Protein AF-A0A7G2JZG7-F1 (afdb_monomer_lite)

Secondary structure (DSSP, 8-state):
-PPP-----TTTT-TTTTTSGGGTSS---HHHHHHHHHHHT--PPTT---HHHHHHHHHHHHHHHTT-

Foldseek 3Di:
DDDDDDDDWQPPQQPPCINHPCSPPDDCDDVSVVSSCVSVVNPDDVPDDDPVCCVVPVVVVVVVVVVD

Organism: NCBI:txid456482

Radius of gyration: 16.63 Å; chains: 1; bounding box: 29×38×37 Å

Sequence (68 aa):
MKSIICKTIIGFGSPNKSGSHDSHGAPLGDEEIALTRKALGWEYAPFEICYGFYFVGFPFINNQITYF

InterPro domains:
  IPR005474 Transketolase, N-terminal [PF00456] (4-50)
  IPR029061 Thiamin diphosphate-binding fold [SSF52518] (4-53)
  IPR033247 Transketolase family [PTHR43522] (4-50)

pLDDT: mean 85.01, std 16.82, range [46.81, 98.06]

Structure (mmCIF, N/CA/C/O backbone):
data_AF-A0A7G2JZG7-F1
#
_entry.id   AF-A0A7G2JZG7-F1
#
loop_
_atom_site.group_PDB
_atom_site.id
_atom_site.type_symbol
_atom_site.label_atom_id
_atom_site.label_alt_id
_atom_site.label_comp_id
_atom_site.label_asym_id
_atom_site.label_entity_id
_atom_site.label_seq_id
_atom_site.pdbx_PDB_ins_code
_atom_site.Cartn_x
_atom_site.Cartn_y
_atom_site.Cartn_z
_atom_site.occupancy
_atom_site.B_iso_or_equiv
_atom_site.auth_seq_id
_atom_site.auth_comp_id
_atom_site.auth_asym_id
_atom_site.auth_atom_id
_atom_site.pdbx_PDB_model_num
ATOM 1 N N . MET A 1 1 ? -19.217 21.065 18.870 1.00 62.44 1 MET A N 1
ATOM 2 C CA . MET A 1 1 ? -18.504 20.626 17.650 1.00 62.44 1 MET A CA 1
ATOM 3 C C . MET A 1 1 ? -18.183 19.144 17.815 1.00 62.44 1 MET A C 1
ATOM 5 O O . MET A 1 1 ? -17.673 18.790 18.870 1.00 62.44 1 MET A O 1
ATOM 9 N N . LYS A 1 2 ? -18.571 18.271 16.877 1.00 78.69 2 LYS A N 1
ATOM 10 C CA . LYS A 1 2 ? -18.272 16.827 16.941 1.00 78.69 2 LYS A CA 1
ATOM 11 C C . LYS A 1 2 ? -17.092 16.534 16.015 1.00 78.69 2 LYS A C 1
ATOM 13 O O . LYS A 1 2 ? -17.156 16.895 14.846 1.00 78.69 2 LYS A O 1
ATOM 18 N N . SER A 1 3 ? -16.039 15.913 16.544 1.00 84.88 3 SER A N 1
ATOM 19 C CA . SER A 1 3 ? -14.966 15.344 15.723 1.00 84.88 3 SER A CA 1
ATOM 20 C C . SER A 1 3 ? -15.470 14.068 15.047 1.00 84.88 3 SER A C 1
ATOM 22 O O . SER A 1 3 ? -16.201 13.294 15.669 1.00 84.88 3 SER A O 1
ATOM 24 N N . ILE A 1 4 ? -15.098 13.859 13.785 1.00 92.06 4 ILE A N 1
ATOM 25 C CA . ILE A 1 4 ? -15.356 12.613 13.060 1.00 92.06 4 ILE A CA 1
ATOM 26 C C . ILE A 1 4 ? -14.077 11.780 13.135 1.00 92.06 4 ILE A C 1
ATOM 28 O O . ILE A 1 4 ? -13.036 12.189 12.630 1.00 92.06 4 ILE A O 1
ATOM 32 N N . ILE A 1 5 ? -14.154 10.613 13.776 1.00 93.00 5 ILE A N 1
ATOM 33 C CA . ILE A 1 5 ? -13.026 9.683 13.892 1.00 93.00 5 ILE A CA 1
ATOM 34 C C . ILE A 1 5 ? -13.163 8.625 12.798 1.00 93.00 5 ILE A C 1
ATOM 36 O O . ILE A 1 5 ? -13.969 7.701 12.909 1.00 93.00 5 ILE A O 1
ATOM 40 N N . CYS A 1 6 ? -12.358 8.748 11.747 1.00 94.31 6 CYS A N 1
ATOM 41 C CA . CYS A 1 6 ? -12.281 7.753 10.682 1.00 94.31 6 CYS A CA 1
ATOM 42 C C . CYS A 1 6 ? -11.300 6.647 11.083 1.00 94.31 6 CYS A C 1
ATOM 44 O O . CYS A 1 6 ? -10.086 6.838 11.033 1.00 94.31 6 CYS A O 1
ATOM 46 N N . LYS A 1 7 ? -11.816 5.482 11.483 1.00 95.19 7 LYS A N 1
ATOM 47 C CA . LYS A 1 7 ? -10.981 4.306 11.751 1.00 95.19 7 LYS A CA 1
ATOM 48 C C . LYS A 1 7 ? -10.583 3.653 10.426 1.00 95.19 7 LYS A C 1
ATOM 50 O O . LYS A 1 7 ? -11.449 3.181 9.696 1.00 95.19 7 LYS A O 1
ATOM 55 N N . THR A 1 8 ? -9.288 3.611 10.130 1.00 96.94 8 THR A N 1
ATOM 56 C CA . THR A 1 8 ? -8.735 3.028 8.897 1.00 96.94 8 THR A CA 1
ATOM 57 C C . THR A 1 8 ? -7.636 2.013 9.210 1.00 96.94 8 THR A C 1
ATOM 59 O O . THR A 1 8 ? -7.227 1.858 10.363 1.00 96.94 8 THR A O 1
ATOM 62 N N . ILE A 1 9 ? -7.175 1.301 8.179 1.00 97.44 9 ILE A N 1
ATOM 63 C CA . ILE A 1 9 ? -6.007 0.420 8.241 1.00 97.44 9 ILE A CA 1
ATOM 64 C C . ILE A 1 9 ? -4.910 1.063 7.390 1.00 97.44 9 ILE A C 1
ATOM 66 O O . ILE A 1 9 ? -5.124 1.328 6.206 1.00 97.44 9 ILE A O 1
ATOM 70 N N . ILE A 1 10 ? -3.746 1.334 7.985 1.00 97.44 10 ILE A N 1
ATOM 71 C CA . ILE A 1 10 ? -2.598 1.871 7.243 1.00 97.44 10 ILE A CA 1
ATOM 72 C C . ILE A 1 10 ? -2.146 0.861 6.178 1.00 97.44 10 ILE A C 1
ATOM 74 O O . ILE A 1 10 ? -2.177 -0.347 6.413 1.00 97.44 10 ILE A O 1
ATOM 78 N N . GLY A 1 11 ? -1.798 1.340 4.982 1.00 96.44 11 GLY A N 1
ATOM 79 C CA . GLY A 1 11 ? -1.390 0.466 3.879 1.00 96.44 11 GLY A CA 1
ATOM 80 C C . GLY A 1 11 ? -2.460 -0.548 3.451 1.00 96.44 11 GLY A C 1
ATOM 81 O O . GLY A 1 11 ? -2.108 -1.635 3.001 1.00 96.44 11 GLY A O 1
ATOM 82 N N . PHE A 1 12 ? -3.754 -0.256 3.647 1.00 97.75 12 PHE A N 1
ATOM 83 C CA . PHE A 1 12 ? -4.848 -1.142 3.229 1.00 97.75 12 PHE A CA 1
ATOM 84 C C . PHE A 1 12 ? -4.676 -1.618 1.777 1.00 97.75 12 PHE A C 1
ATOM 86 O O . PHE A 1 12 ? -4.391 -0.824 0.884 1.00 97.75 12 PHE A O 1
ATOM 93 N N . GLY A 1 13 ? -4.864 -2.920 1.558 1.00 96.88 13 GLY A N 1
ATOM 94 C CA . GLY A 1 13 ? -4.696 -3.572 0.258 1.00 96.88 13 GLY A CA 1
ATOM 95 C C . GLY A 1 13 ? -3.345 -4.264 0.074 1.00 96.88 13 GLY A C 1
ATOM 96 O O . GLY A 1 13 ? -3.282 -5.222 -0.689 1.00 96.88 13 GLY A O 1
ATOM 97 N N . SER A 1 14 ? -2.296 -3.848 0.795 1.00 97.69 14 SER A N 1
ATOM 98 C CA . SER A 1 14 ? -1.005 -4.550 0.806 1.00 97.69 14 SER A CA 1
ATOM 99 C C . SER A 1 14 ? -1.097 -5.820 1.659 1.00 97.69 14 SER A C 1
ATOM 101 O O . SER A 1 14 ? -1.293 -5.710 2.872 1.00 97.69 14 SER A O 1
ATOM 103 N N . PRO A 1 15 ? -0.963 -7.026 1.079 1.00 97.50 15 PRO A N 1
ATOM 104 C CA . PRO A 1 15 ? -1.158 -8.264 1.831 1.00 97.50 15 PRO A CA 1
ATOM 105 C C . PRO A 1 15 ? -0.183 -8.444 2.995 1.00 97.50 15 PRO A C 1
ATOM 107 O O . PRO A 1 15 ? -0.582 -8.972 4.030 1.00 97.50 15 PRO A O 1
ATOM 110 N N . ASN A 1 16 ? 1.067 -7.992 2.849 1.00 97.56 16 ASN A N 1
ATOM 111 C CA . ASN A 1 16 ? 2.107 -8.230 3.851 1.00 97.56 16 ASN A CA 1
ATOM 112 C C . ASN A 1 16 ? 2.435 -6.999 4.701 1.00 97.56 16 ASN A C 1
ATOM 114 O O . ASN A 1 16 ? 2.968 -7.155 5.798 1.00 97.56 16 ASN A O 1
ATOM 118 N N . LYS A 1 17 ? 2.149 -5.778 4.222 1.00 96.81 17 LYS A N 1
ATOM 119 C CA . LYS A 1 17 ? 2.498 -4.533 4.936 1.00 96.81 17 LYS A CA 1
ATOM 120 C C . LYS A 1 17 ? 1.294 -3.761 5.475 1.00 96.81 17 LYS A C 1
ATOM 122 O O . LYS A 1 17 ? 1.490 -2.791 6.212 1.00 96.81 17 LYS A O 1
ATOM 127 N N . SER A 1 18 ? 0.057 -4.170 5.174 1.00 97.56 18 SER A N 1
ATOM 128 C CA . SER A 1 18 ? -1.129 -3.533 5.757 1.00 97.56 18 SER A CA 1
ATOM 129 C C . SER A 1 18 ? -1.147 -3.675 7.283 1.00 97.56 18 SER A C 1
ATOM 131 O O . SER A 1 18 ? -0.865 -4.736 7.833 1.00 97.56 1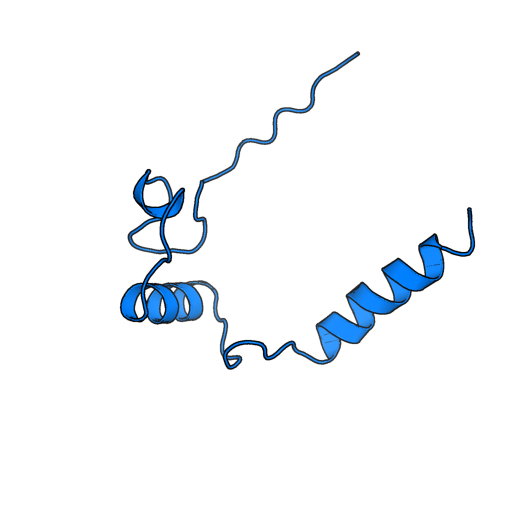8 SER A O 1
ATOM 133 N N . GLY A 1 19 ? -1.459 -2.585 7.987 1.00 97.31 19 GLY A N 1
ATOM 134 C CA . GLY A 1 19 ? -1.457 -2.544 9.450 1.00 97.31 19 GLY A CA 1
ATOM 135 C C . GLY A 1 19 ? -0.064 -2.486 10.090 1.00 97.31 19 GLY A C 1
ATOM 136 O O . GLY A 1 19 ? 0.015 -2.458 11.316 1.00 97.31 19 GLY A O 1
ATOM 137 N N . SER A 1 20 ? 1.018 -2.438 9.301 1.00 96.19 20 SER A N 1
ATOM 138 C CA . SER A 1 20 ? 2.402 -2.371 9.793 1.00 96.19 20 SER A CA 1
ATOM 139 C C . SER A 1 20 ? 3.015 -0.976 9.638 1.00 96.19 20 SER A C 1
ATOM 141 O O . SER A 1 20 ? 2.679 -0.218 8.725 1.00 96.19 20 SER A O 1
ATOM 143 N N . HIS A 1 21 ? 3.989 -0.668 10.498 1.00 95.75 21 HIS A N 1
ATO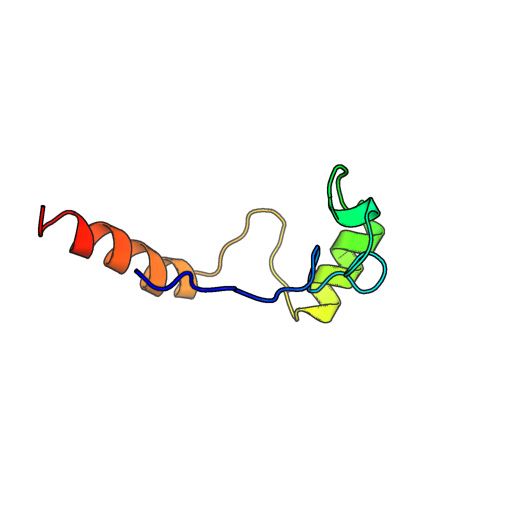M 144 C CA . HIS A 1 21 ? 4.852 0.512 10.406 1.00 95.75 21 HIS A CA 1
ATOM 145 C C . HIS A 1 21 ? 5.669 0.560 9.102 1.00 95.75 21 HIS A C 1
ATOM 147 O O . HIS A 1 21 ? 5.960 1.650 8.609 1.00 95.75 21 HIS A O 1
ATOM 153 N N . ASP A 1 22 ? 5.952 -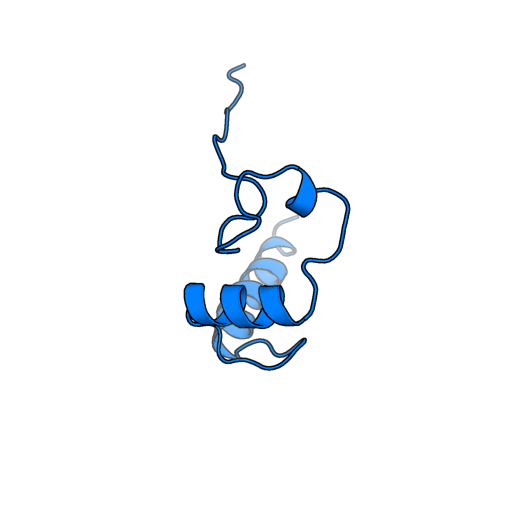0.594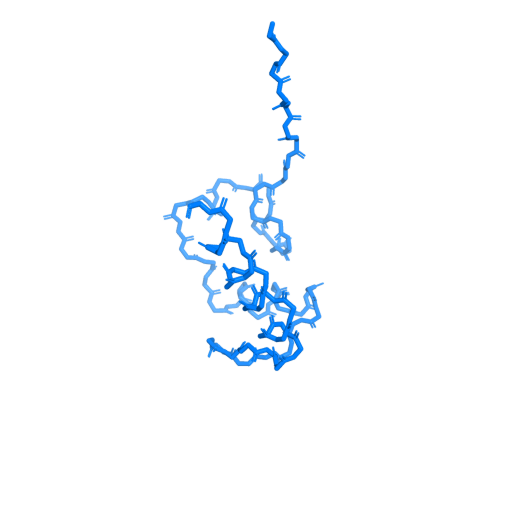 8.491 1.00 94.69 22 ASP A N 1
ATOM 154 C CA . ASP A 1 22 ? 6.660 -0.694 7.206 1.00 94.69 22 ASP A CA 1
ATOM 155 C C . ASP A 1 22 ? 5.912 -0.018 6.047 1.00 94.69 22 ASP A C 1
ATOM 157 O O . ASP A 1 22 ? 6.519 0.335 5.039 1.00 94.69 22 ASP A O 1
ATOM 161 N N . SER A 1 23 ? 4.594 0.179 6.180 1.00 96.06 23 SER A N 1
ATOM 162 C CA . SER A 1 23 ? 3.765 0.869 5.182 1.00 96.06 23 SER A CA 1
ATOM 163 C C . SER A 1 23 ? 3.755 2.396 5.323 1.00 96.06 23 SER A C 1
ATOM 165 O O . SER A 1 23 ? 3.150 3.078 4.498 1.00 96.06 23 SER A O 1
ATOM 167 N N . HIS A 1 24 ? 4.394 2.949 6.361 1.00 95.88 24 HIS A N 1
ATOM 168 C CA . HIS A 1 24 ? 4.338 4.381 6.655 1.00 95.88 24 HIS A CA 1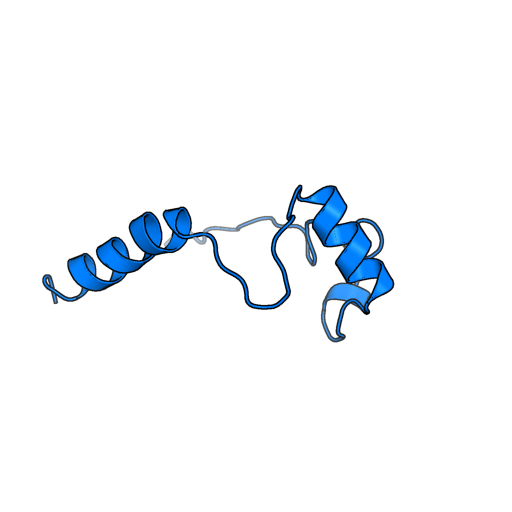
ATOM 169 C C . HIS A 1 24 ? 5.379 5.195 5.881 1.00 95.88 24 HIS A C 1
ATOM 171 O O . HIS A 1 24 ? 5.038 6.167 5.214 1.00 95.88 24 HIS A O 1
ATOM 177 N N . GLY A 1 25 ? 6.654 4.823 6.011 1.00 94.31 25 GLY A N 1
ATOM 178 C CA . GLY A 1 25 ? 7.777 5.690 5.635 1.00 94.31 25 GLY A CA 1
ATOM 179 C C . GLY A 1 25 ? 8.618 5.200 4.462 1.00 94.31 25 GLY A C 1
ATOM 180 O O . GLY A 1 25 ? 9.620 5.835 4.144 1.00 94.31 25 GLY A O 1
ATOM 181 N N . ALA A 1 26 ? 8.256 4.077 3.843 1.00 94.44 26 ALA A N 1
ATOM 182 C CA . ALA A 1 26 ? 9.042 3.460 2.784 1.00 94.44 26 ALA A CA 1
ATOM 183 C C . ALA A 1 26 ? 8.157 3.026 1.605 1.00 94.44 26 ALA A C 1
ATOM 185 O O . ALA A 1 26 ? 6.991 2.672 1.804 1.00 94.44 26 ALA A O 1
ATOM 186 N N . PRO A 1 27 ? 8.700 3.007 0.374 1.00 96.38 27 PRO A N 1
ATOM 187 C CA . PRO A 1 27 ? 8.037 2.362 -0.752 1.00 96.38 27 PRO A CA 1
ATOM 188 C C . PRO A 1 27 ? 7.704 0.896 -0.442 1.00 96.38 27 PRO A C 1
ATOM 190 O O . PRO A 1 27 ? 8.453 0.205 0.252 1.00 96.38 27 PRO A O 1
ATOM 193 N N . LEU A 1 28 ? 6.604 0.387 -1.008 1.00 96.06 28 LEU A N 1
ATOM 194 C CA . LEU A 1 28 ? 6.210 -1.013 -0.815 1.00 96.06 28 LEU A CA 1
ATOM 195 C C . LEU A 1 28 ? 7.256 -1.995 -1.372 1.00 96.06 28 LEU A C 1
ATOM 197 O O . LEU A 1 28 ? 7.481 -3.038 -0.760 1.00 96.06 28 LEU A O 1
ATOM 201 N N . GLY A 1 29 ? 7.937 -1.627 -2.459 1.00 96.44 29 GLY A N 1
ATOM 202 C CA . GLY A 1 29 ? 8.849 -2.503 -3.196 1.00 96.44 29 GLY A CA 1
ATOM 203 C C . GLY A 1 29 ? 8.112 -3.336 -4.246 1.00 96.44 29 GLY A C 1
ATOM 204 O O . GLY A 1 29 ? 6.917 -3.593 -4.113 1.00 96.44 29 GLY A O 1
ATOM 205 N N . ASP A 1 30 ? 8.816 -3.731 -5.303 1.00 97.19 30 ASP A N 1
ATOM 206 C CA . ASP A 1 30 ? 8.205 -4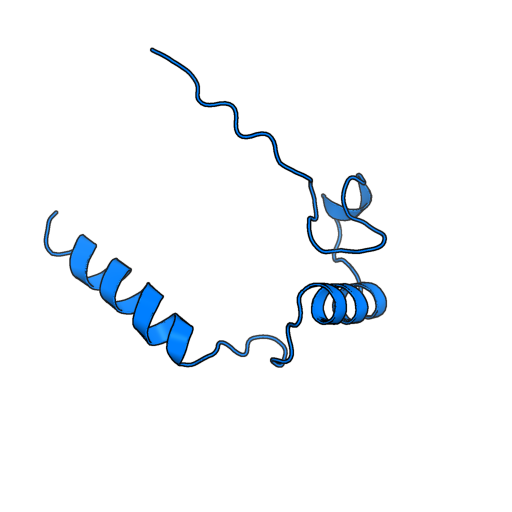.264 -6.529 1.00 97.19 30 ASP A CA 1
ATOM 207 C C . ASP A 1 30 ? 7.369 -5.531 -6.302 1.00 97.19 30 ASP A C 1
ATOM 209 O O . ASP A 1 30 ? 6.264 -5.654 -6.835 1.00 97.19 30 ASP A O 1
ATOM 213 N N . GLU A 1 31 ? 7.852 -6.442 -5.456 1.00 97.38 31 GLU A N 1
ATOM 214 C CA . GLU A 1 31 ? 7.134 -7.671 -5.099 1.00 97.38 31 GLU A CA 1
ATOM 215 C C . GLU A 1 31 ? 5.804 -7.362 -4.404 1.00 97.38 31 GLU A C 1
ATOM 217 O O . GLU A 1 31 ? 4.746 -7.874 -4.780 1.00 97.38 31 GLU A O 1
ATOM 222 N N . GLU A 1 32 ? 5.839 -6.461 -3.423 1.00 97.56 32 GLU A N 1
ATOM 223 C CA . GLU A 1 32 ? 4.653 -6.087 -2.663 1.00 97.56 32 GLU A CA 1
ATOM 224 C C . GLU A 1 32 ? 3.681 -5.262 -3.512 1.00 97.56 32 GLU A C 1
ATOM 226 O O . GLU A 1 32 ? 2.467 -5.398 -3.363 1.00 97.56 32 GLU A O 1
ATOM 231 N N . ILE A 1 33 ? 4.179 -4.449 -4.451 1.00 97.50 33 ILE A N 1
ATOM 232 C CA . ILE A 1 33 ? 3.349 -3.740 -5.433 1.00 97.50 33 ILE A CA 1
ATOM 233 C C . ILE A 1 33 ? 2.578 -4.744 -6.294 1.00 97.50 33 ILE A C 1
ATOM 235 O O . ILE A 1 33 ? 1.369 -4.581 -6.473 1.00 97.50 33 ILE A O 1
ATOM 239 N N . ALA A 1 34 ? 3.235 -5.788 -6.806 1.00 97.06 34 ALA A N 1
ATOM 240 C CA . ALA A 1 34 ? 2.582 -6.816 -7.616 1.00 97.06 34 ALA A CA 1
ATOM 241 C C . ALA A 1 34 ? 1.494 -7.563 -6.824 1.00 97.06 34 ALA A C 1
ATOM 243 O O . ALA A 1 34 ? 0.382 -7.761 -7.322 1.00 97.06 34 ALA A O 1
ATOM 244 N N . LEU A 1 35 ? 1.778 -7.916 -5.567 1.00 97.75 35 LEU A N 1
ATOM 245 C CA . LEU A 1 35 ? 0.811 -8.559 -4.674 1.00 97.75 35 LEU A CA 1
ATOM 246 C C . LEU A 1 35 ? -0.367 -7.646 -4.332 1.00 97.75 35 LEU A C 1
ATOM 248 O O . LEU A 1 35 ? -1.514 -8.084 -4.392 1.00 97.75 35 LEU A O 1
ATOM 252 N N . THR A 1 36 ? -0.100 -6.377 -4.032 1.00 98.06 36 THR A N 1
ATOM 253 C CA . THR A 1 36 ? -1.127 -5.368 -3.732 1.00 98.06 36 THR A CA 1
ATOM 254 C C . THR A 1 36 ? -2.053 -5.169 -4.926 1.00 98.06 36 THR A C 1
ATOM 256 O O . THR A 1 36 ? -3.273 -5.188 -4.782 1.00 98.06 36 THR A O 1
ATOM 259 N N . ARG A 1 37 ? -1.490 -5.049 -6.133 1.00 97.25 37 ARG A N 1
ATOM 260 C CA . ARG A 1 37 ? -2.267 -4.952 -7.375 1.00 97.25 37 ARG A CA 1
ATOM 261 C C . ARG A 1 37 ? -3.162 -6.167 -7.568 1.00 97.25 37 ARG A C 1
ATOM 263 O O . ARG A 1 37 ? -4.355 -6.008 -7.799 1.00 97.25 37 ARG A O 1
ATOM 270 N N . LYS A 1 38 ? -2.620 -7.374 -7.388 1.00 97.38 38 LYS A N 1
ATOM 271 C CA . LYS A 1 38 ? -3.398 -8.616 -7.469 1.00 97.38 38 LYS A CA 1
ATOM 272 C C . LYS A 1 38 ? -4.516 -8.667 -6.423 1.00 97.38 38 LYS A C 1
ATOM 274 O O . LYS A 1 38 ? -5.633 -9.043 -6.761 1.00 97.38 38 LYS A O 1
ATOM 279 N N . ALA A 1 39 ? -4.237 -8.278 -5.179 1.00 97.50 39 ALA A N 1
ATOM 280 C CA . ALA A 1 39 ? -5.215 -8.279 -4.091 1.00 97.50 39 ALA A CA 1
ATOM 281 C C . ALA A 1 39 ? -6.367 -7.290 -4.329 1.00 97.50 39 ALA A C 1
ATOM 283 O O . ALA A 1 39 ? -7.502 -7.567 -3.949 1.00 97.50 39 ALA A O 1
ATOM 284 N N . LEU A 1 40 ? -6.086 -6.161 -4.984 1.00 96.75 40 LEU A N 1
ATOM 285 C CA . LEU A 1 40 ? -7.072 -5.134 -5.325 1.00 96.75 40 LEU A CA 1
ATOM 286 C C . LEU A 1 40 ? -7.751 -5.354 -6.687 1.00 96.75 40 LEU A C 1
ATOM 288 O O . LEU A 1 40 ? -8.618 -4.565 -7.055 1.00 96.75 40 LEU A O 1
ATOM 292 N N . GLY A 1 41 ? -7.359 -6.382 -7.448 1.00 95.62 41 GLY A N 1
ATOM 293 C CA . GLY A 1 41 ? -7.835 -6.577 -8.823 1.00 95.62 41 GLY A CA 1
ATOM 294 C C . GLY A 1 41 ? -7.410 -5.449 -9.773 1.00 95.62 41 GLY A C 1
ATOM 295 O O . GLY A 1 41 ? -8.149 -5.090 -10.685 1.00 95.62 41 GLY A O 1
ATOM 296 N N . TRP A 1 42 ? -6.246 -4.842 -9.532 1.00 94.62 42 TRP A N 1
ATOM 297 C CA . TRP A 1 42 ? -5.721 -3.725 -10.313 1.00 94.62 42 TRP A CA 1
ATOM 298 C C . TRP A 1 42 ? -4.797 -4.212 -11.434 1.00 94.62 42 TRP A C 1
ATOM 300 O O . TRP A 1 42 ? -3.632 -4.535 -11.199 1.00 94.62 42 TRP A O 1
ATOM 310 N N . GLU A 1 43 ? -5.310 -4.229 -12.662 1.00 93.62 43 GLU A N 1
ATOM 311 C CA . GLU A 1 43 ? -4.601 -4.765 -13.836 1.00 93.62 43 GLU A CA 1
ATOM 312 C C . GLU A 1 43 ? -3.806 -3.710 -14.627 1.00 93.62 43 GLU A C 1
ATOM 314 O O . GLU A 1 43 ? -2.997 -4.058 -15.483 1.00 93.62 43 GLU A O 1
ATOM 319 N N . TYR A 1 44 ? -3.995 -2.422 -14.331 1.00 92.62 44 TYR A N 1
ATOM 320 C CA . TYR A 1 44 ? -3.405 -1.322 -15.102 1.00 92.62 44 TYR A CA 1
ATOM 321 C C . TYR A 1 44 ? -1.912 -1.131 -14.820 1.00 92.62 44 TYR A C 1
ATOM 323 O O . TYR A 1 44 ? -1.442 -1.320 -13.690 1.00 92.62 44 TYR A O 1
ATOM 331 N N . ALA A 1 45 ? -1.157 -0.692 -15.824 1.00 92.75 45 ALA A N 1
ATOM 332 C CA . ALA A 1 45 ? 0.271 -0.410 -15.728 1.00 92.75 45 ALA A CA 1
ATOM 333 C C . ALA A 1 45 ? 0.581 0.746 -14.744 1.00 92.75 45 ALA A C 1
ATOM 335 O O . ALA A 1 45 ? -0.313 1.469 -14.295 1.00 92.75 45 ALA A O 1
ATOM 336 N N . PRO A 1 46 ? 1.848 0.929 -14.318 1.00 94.12 46 PRO A N 1
ATOM 337 C CA . PRO A 1 46 ? 2.245 2.115 -13.562 1.00 94.12 46 PRO A CA 1
ATOM 338 C C . PRO A 1 46 ? 1.810 3.402 -14.270 1.00 94.12 46 PRO A C 1
ATOM 340 O O . PRO A 1 46 ? 2.101 3.589 -15.446 1.00 94.12 46 PRO A O 1
ATOM 343 N N . PHE A 1 47 ? 1.128 4.278 -13.527 1.00 90.94 47 PHE A N 1
ATOM 344 C CA . PHE A 1 47 ? 0.601 5.563 -14.007 1.00 90.94 47 PHE A CA 1
ATOM 345 C C . PHE A 1 47 ? -0.495 5.476 -15.084 1.00 90.94 47 PHE A C 1
ATOM 347 O O . PHE A 1 47 ? -0.869 6.498 -15.655 1.00 90.94 47 PHE A O 1
ATOM 354 N N . GLU A 1 48 ? -1.060 4.293 -15.324 1.00 91.94 48 GLU A N 1
ATOM 355 C CA . GLU A 1 48 ? -2.233 4.125 -16.177 1.00 91.94 48 GLU A CA 1
ATOM 356 C C . GLU A 1 48 ? -3.521 4.284 -15.356 1.00 91.94 48 GLU A C 1
ATOM 358 O O . GLU A 1 48 ? -3.693 3.679 -14.295 1.00 91.94 48 GLU A O 1
ATOM 363 N N . ILE A 1 49 ? -4.434 5.116 -15.854 1.00 86.06 49 ILE A N 1
ATOM 364 C CA . ILE A 1 49 ? -5.733 5.393 -15.239 1.00 86.06 49 ILE A CA 1
ATOM 365 C C . ILE A 1 49 ? -6.814 5.007 -16.250 1.00 86.06 49 ILE A C 1
ATOM 367 O O . ILE A 1 49 ? -6.765 5.414 -17.410 1.00 86.06 49 ILE A O 1
ATOM 371 N N . CYS A 1 50 ? -7.817 4.241 -15.820 1.00 83.19 50 CYS A N 1
ATOM 372 C CA . CYS A 1 50 ? -8.913 3.855 -16.706 1.00 83.19 50 CYS A CA 1
ATOM 373 C C . CYS A 1 50 ? -9.771 5.064 -17.116 1.00 83.19 50 CYS A C 1
ATOM 375 O O . CYS A 1 50 ? -10.106 5.920 -16.295 1.00 83.19 50 CYS A O 1
ATOM 377 N N . TYR A 1 51 ? -10.178 5.099 -18.390 1.00 76.69 51 TYR A N 1
ATOM 378 C CA . TYR A 1 51 ? -10.994 6.168 -18.979 1.00 76.69 51 TYR A CA 1
ATOM 379 C C . TYR A 1 51 ? -12.284 6.455 -18.189 1.00 76.69 51 TYR A C 1
ATOM 381 O O . TYR A 1 51 ? -12.675 7.611 -18.027 1.00 76.69 51 TYR A O 1
ATOM 389 N N . GLY A 1 52 ? -12.902 5.420 -17.607 1.00 76.25 52 GLY A N 1
ATOM 390 C CA . GLY A 1 52 ? -14.068 5.575 -16.733 1.00 76.25 52 GLY A CA 1
ATOM 391 C C . GLY A 1 52 ? -13.797 6.439 -15.493 1.00 76.25 52 GLY A C 1
ATOM 392 O O . GLY A 1 52 ? -14.657 7.225 -15.103 1.00 76.25 52 GLY A O 1
ATOM 393 N N . PHE A 1 53 ? -12.593 6.383 -14.912 1.00 70.62 53 PHE A N 1
ATOM 394 C CA . PHE A 1 53 ? -12.220 7.252 -13.787 1.00 70.62 53 PHE A CA 1
ATOM 395 C C . PHE A 1 53 ? -12.008 8.706 -14.212 1.00 70.62 53 PHE A C 1
ATOM 397 O O . PHE A 1 53 ? -12.380 9.606 -13.459 1.00 70.62 53 PHE A O 1
ATOM 404 N N . TYR A 1 54 ? -11.487 8.963 -15.417 1.00 66.31 54 TYR A N 1
ATOM 405 C CA . TYR A 1 54 ? -11.434 10.327 -15.956 1.00 66.31 54 TYR A CA 1
ATOM 406 C C . TYR A 1 54 ? -12.842 10.903 -16.122 1.00 66.31 54 TYR A C 1
ATOM 408 O O . TYR A 1 54 ? -13.097 12.039 -15.740 1.00 66.31 54 TYR A O 1
ATOM 416 N N . PHE A 1 55 ? -13.796 10.116 -16.613 1.00 61.62 55 PHE A N 1
ATOM 417 C CA . PHE A 1 55 ? -15.158 10.605 -16.809 1.00 61.62 55 PHE A CA 1
ATOM 418 C C . PHE A 1 55 ? -15.951 10.789 -15.502 1.00 61.62 55 PHE A C 1
ATOM 420 O O . PHE A 1 55 ? -16.883 11.580 -15.473 1.00 61.62 55 PHE A O 1
ATOM 427 N N . VAL A 1 56 ? -15.594 10.115 -14.404 1.00 66.38 56 VAL A N 1
ATOM 428 C CA . VAL A 1 56 ? -16.260 10.306 -13.097 1.00 66.38 56 VAL A CA 1
ATOM 429 C C . VAL A 1 56 ? -15.579 11.394 -12.254 1.00 66.38 56 VAL A C 1
ATOM 431 O O . VAL A 1 56 ? -16.262 12.206 -11.634 1.00 66.38 56 VAL A O 1
ATOM 434 N N . GLY A 1 57 ? -14.243 11.452 -12.236 1.00 59.06 57 GLY A N 1
ATOM 435 C CA . GLY A 1 57 ? -13.488 12.385 -11.388 1.00 59.06 57 GLY A CA 1
ATOM 436 C C . GLY A 1 57 ? -13.314 13.786 -11.981 1.00 59.06 57 GLY A C 1
ATOM 437 O O . GLY A 1 57 ? -13.434 14.783 -11.270 1.00 59.06 57 GLY A O 1
ATOM 438 N N . PHE A 1 58 ? -13.062 13.892 -13.287 1.00 60.03 58 PHE A N 1
ATOM 439 C CA . PHE A 1 58 ? -12.745 15.170 -13.935 1.00 60.03 58 PHE A CA 1
ATOM 440 C C . PHE A 1 58 ? -13.945 16.128 -14.067 1.00 60.03 58 PHE A C 1
ATOM 442 O O . PHE A 1 58 ? -13.782 17.315 -13.770 1.00 60.03 58 PHE A O 1
ATOM 449 N N . PRO A 1 59 ? -15.165 15.683 -14.438 1.00 59.06 59 PRO A N 1
ATOM 450 C CA . PRO A 1 59 ? -16.311 16.587 -14.437 1.00 59.06 59 PRO A CA 1
ATOM 451 C C . PRO A 1 59 ? -16.752 16.978 -13.023 1.00 59.06 59 PRO A C 1
ATOM 453 O O . PRO A 1 59 ? -17.312 18.055 -12.868 1.00 59.06 59 PRO A O 1
ATOM 456 N N . PHE A 1 60 ? -16.455 16.191 -11.981 1.00 56.66 60 PHE A N 1
ATOM 457 C CA . PHE A 1 60 ? -16.745 16.605 -10.602 1.00 56.66 60 PHE A CA 1
ATOM 458 C C . PHE A 1 60 ? -15.836 17.760 -10.151 1.00 56.66 60 PHE A C 1
ATOM 460 O O . PHE A 1 60 ? -16.308 18.695 -9.514 1.00 56.66 60 PHE A O 1
ATOM 467 N N . ILE A 1 61 ? -14.559 17.754 -10.548 1.00 61.22 61 ILE A N 1
ATOM 468 C CA . ILE A 1 61 ? -13.625 18.860 -10.275 1.00 61.22 61 ILE A CA 1
ATOM 469 C C . ILE A 1 61 ? -14.037 20.124 -11.046 1.00 61.22 61 ILE A C 1
ATOM 471 O O . ILE A 1 61 ? -14.112 21.206 -10.467 1.00 61.22 61 ILE A O 1
ATOM 475 N N . ASN A 1 62 ? -14.379 20.001 -12.331 1.00 55.34 62 ASN A N 1
ATOM 476 C CA . ASN A 1 62 ? -14.738 21.162 -13.154 1.00 55.34 62 ASN A CA 1
ATOM 477 C C . ASN A 1 62 ? -16.113 21.759 -12.808 1.00 55.34 62 ASN A C 1
ATOM 479 O O . ASN A 1 62 ? -16.301 22.968 -12.940 1.00 55.34 62 ASN A O 1
ATOM 483 N N . ASN A 1 63 ? -17.058 20.944 -12.328 1.00 54.47 63 ASN A N 1
ATOM 484 C CA . ASN A 1 63 ? -18.400 21.396 -11.949 1.00 54.47 63 ASN A CA 1
ATOM 485 C C . ASN A 1 63 ? -18.490 21.892 -10.491 1.00 54.47 63 ASN A C 1
ATOM 487 O O . ASN A 1 63 ? -19.549 22.347 -10.070 1.00 54.47 63 ASN A O 1
ATOM 491 N N . GLN A 1 64 ? -17.402 21.813 -9.710 1.00 51.97 64 GLN A N 1
ATOM 492 C CA . GLN A 1 64 ? -17.301 22.465 -8.395 1.00 51.97 64 GLN A CA 1
ATOM 493 C C . GLN A 1 64 ? -16.557 23.805 -8.433 1.00 51.97 64 GLN A C 1
ATOM 495 O O . GLN A 1 64 ? -16.742 24.610 -7.529 1.00 51.97 64 GLN A O 1
ATOM 500 N N . ILE A 1 65 ? -15.783 24.097 -9.484 1.00 51.75 65 ILE A N 1
ATOM 501 C CA . ILE A 1 65 ? -15.110 25.401 -9.652 1.00 51.75 65 ILE A CA 1
ATOM 502 C C . ILE A 1 65 ? -16.075 26.472 -10.194 1.00 51.75 65 ILE A C 1
ATOM 504 O O . ILE A 1 65 ? -15.850 27.658 -10.006 1.00 51.75 65 ILE A O 1
ATOM 508 N N . THR A 1 66 ? -17.192 26.079 -10.813 1.00 48.22 66 THR A N 1
ATOM 509 C CA . THR A 1 66 ? -18.211 27.009 -11.341 1.00 48.22 66 THR A CA 1
ATOM 510 C C . THR A 1 66 ? -19.213 27.514 -10.292 1.00 48.22 66 THR A C 1
ATOM 512 O O . THR A 1 66 ? -20.091 28.304 -10.630 1.00 48.22 66 THR A O 1
ATOM 515 N N . TYR A 1 67 ? -19.081 27.086 -9.030 1.00 47.09 67 TYR A N 1
ATOM 516 C CA . TYR A 1 67 ? -19.912 27.528 -7.899 1.00 47.09 67 TYR A CA 1
ATOM 517 C C . TYR A 1 67 ? -19.105 28.186 -6.762 1.00 47.09 67 TYR A C 1
ATOM 519 O O . TYR A 1 67 ? -19.593 28.256 -5.631 1.00 47.09 67 TYR A O 1
ATOM 527 N N . PHE A 1 68 ? -17.903 28.692 -7.059 1.00 46.81 68 PHE A N 1
ATOM 528 C CA . PHE A 1 68 ? -17.163 29.625 -6.202 1.00 46.81 68 PHE A CA 1
ATOM 529 C C . PHE A 1 68 ? -16.975 30.969 -6.904 1.00 46.81 68 PHE A C 1
ATOM 531 O O . PHE A 1 68 ? -16.747 30.962 -8.135 1.00 46.81 68 PHE A O 1
#